Protein AF-A0A6A7VQ17-F1 (afdb_monomer)

Sequence (47 aa):
SLEDLLYSLVLDYPDAEILGHRDLPWVRKSCPCFDVKEWLKEIDFHL

Radius of gyration: 11.45 Å; Cα contacts (8 Å, |Δi|>4): 24; chains: 1; bounding box: 27×18×29 Å

InterPro domains:
  IPR036505 N-acetylmuramoyl-L-alanine amidase/PGRP domain superfamily [G3DSA:3.40.80.10] (1-46)
  IPR036505 N-acetylmuramoyl-L-alanine amidase/PGRP domain superfamily [SSF55846] (2-43)

pLDDT: mean 95.0, std 4.76, range [66.56, 97.75]

Mean predicted aligned error: 2.58 Å

Secondary structure (DSSP, 8-state):
-HHHHHHHHHHH-TTPPP--GGGSTT--S-TTSS-HHHHHHHTT---

Organism: NCBI:txid165179

Solvent-accessible surface area (backbone atoms only — not comparable to full-atom values): 3088 Å² total; per-residue (Å²): 106,74,66,60,51,50,57,56,48,41,73,78,37,74,87,64,82,90,74,37,66,36,73,41,97,86,42,84,56,65,45,77,72,63,60,51,73,59,49,39,60,75,70,65,69,77,132

Structure (mmCIF, N/CA/C/O backbone):
data_AF-A0A6A7VQ17-F1
#
_entry.id   AF-A0A6A7VQ17-F1
#
loop_
_atom_site.group_PDB
_atom_site.id
_atom_site.type_symbol
_atom_site.label_atom_id
_atom_site.label_alt_id
_atom_site.label_comp_id
_atom_site.label_asym_id
_atom_site.label_entity_id
_atom_site.label_seq_id
_atom_site.pdbx_PDB_ins_code
_atom_site.Cartn_x
_atom_site.Cartn_y
_atom_site.Cartn_z
_atom_site.occupancy
_atom_site.B_iso_or_equiv
_atom_site.auth_seq_id
_atom_site.auth_comp_id
_atom_site.auth_asym_id
_atom_site.auth_atom_id
_atom_site.pdbx_PDB_model_num
ATOM 1 N N . SER A 1 1 ? -3.429 10.207 6.180 1.00 91.19 1 SER A N 1
ATOM 2 C CA . SER A 1 1 ? -2.108 9.674 5.785 1.00 91.19 1 SER A CA 1
ATOM 3 C C . SER A 1 1 ? -2.303 8.720 4.603 1.00 91.19 1 SER A C 1
ATOM 5 O O . SER A 1 1 ? -3.413 8.664 4.081 1.00 91.19 1 SER A O 1
ATOM 7 N N . LEU A 1 2 ? -1.267 8.006 4.138 1.00 94.81 2 LEU A N 1
ATOM 8 C CA . LEU A 1 2 ? -1.455 6.922 3.158 1.00 94.81 2 LEU A CA 1
ATOM 9 C C . LEU A 1 2 ? -2.294 5.781 3.756 1.00 94.81 2 LEU A C 1
ATOM 11 O O . LEU A 1 2 ? -3.197 5.283 3.101 1.00 94.81 2 LEU A O 1
ATOM 15 N N . GLU A 1 3 ? -2.027 5.426 5.010 1.00 95.44 3 GLU A N 1
ATOM 16 C CA . GLU A 1 3 ? -2.755 4.398 5.758 1.00 95.44 3 GLU A CA 1
ATOM 17 C C . GLU A 1 3 ? -4.256 4.711 5.873 1.00 95.44 3 GLU A C 1
ATOM 19 O O . GLU A 1 3 ? -5.072 3.877 5.494 1.00 95.44 3 GLU A O 1
ATOM 24 N N . ASP A 1 4 ? -4.632 5.936 6.270 1.00 95.88 4 ASP A N 1
ATOM 25 C CA . ASP A 1 4 ? -6.051 6.330 6.379 1.00 95.88 4 ASP A CA 1
ATOM 26 C C . ASP A 1 4 ? -6.803 6.177 5.045 1.00 95.88 4 ASP A C 1
ATOM 28 O O . ASP A 1 4 ? -7.965 5.771 5.003 1.00 95.88 4 ASP A O 1
ATOM 32 N N . LEU A 1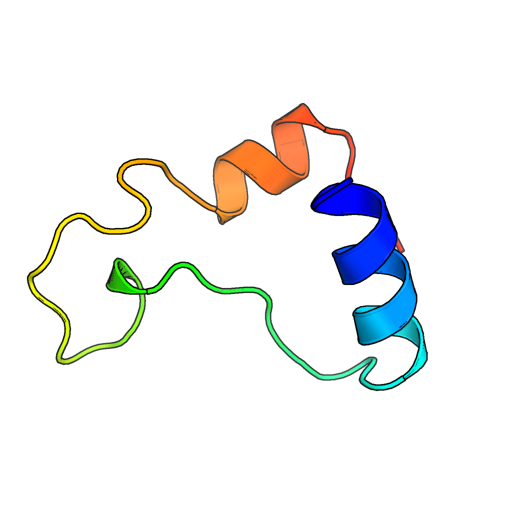 5 ? -6.132 6.506 3.935 1.00 96.88 5 LEU A N 1
ATOM 33 C CA . LEU A 1 5 ? -6.700 6.356 2.600 1.00 96.88 5 LEU A CA 1
ATOM 34 C C . LEU A 1 5 ? -6.904 4.877 2.262 1.00 96.88 5 LEU A C 1
ATOM 36 O O . LEU A 1 5 ? -7.966 4.514 1.759 1.00 96.88 5 LEU A O 1
ATOM 40 N N . LEU A 1 6 ? -5.923 4.023 2.560 1.00 96.56 6 LEU A N 1
ATOM 41 C CA . LEU A 1 6 ? -6.046 2.585 2.328 1.00 96.56 6 LEU A CA 1
ATOM 42 C C . LEU A 1 6 ? -7.194 1.982 3.143 1.00 96.56 6 LEU A C 1
ATOM 44 O O . LEU A 1 6 ? -7.976 1.227 2.573 1.00 96.56 6 LEU A O 1
ATOM 48 N N . TYR A 1 7 ? -7.373 2.376 4.408 1.00 95.81 7 TYR A N 1
ATOM 49 C CA . TYR A 1 7 ? -8.527 1.946 5.205 1.00 95.81 7 TYR A CA 1
ATOM 50 C C . TYR A 1 7 ? -9.858 2.296 4.535 1.00 95.81 7 TYR A C 1
ATOM 52 O O . TYR A 1 7 ? -10.713 1.426 4.392 1.00 95.81 7 TYR A O 1
ATOM 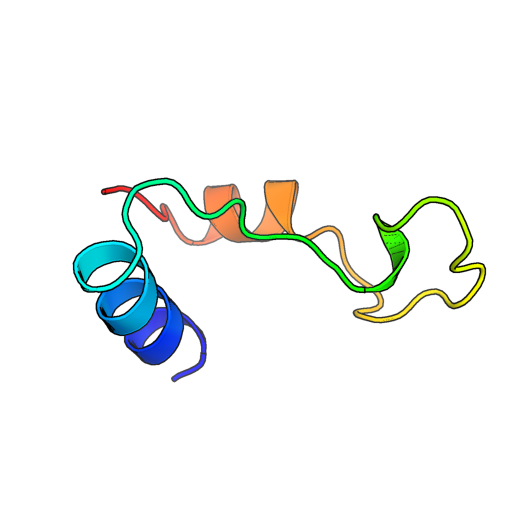60 N N . SER A 1 8 ? -10.031 3.539 4.066 1.00 96.25 8 SER A N 1
ATOM 61 C CA . SER A 1 8 ? -11.268 3.916 3.364 1.00 96.25 8 SER A CA 1
ATOM 62 C C . SER A 1 8 ? -11.492 3.104 2.086 1.00 96.25 8 SER A C 1
ATOM 64 O O . SER A 1 8 ? -12.603 2.655 1.825 1.00 96.25 8 SER A O 1
ATOM 66 N N . LEU A 1 9 ? -10.428 2.860 1.317 1.00 97.38 9 LEU A N 1
ATOM 67 C CA . LEU A 1 9 ? -10.536 2.176 0.036 1.00 97.38 9 LEU A CA 1
ATOM 68 C C . LEU A 1 9 ? -10.877 0.700 0.195 1.00 97.38 9 LEU A C 1
ATOM 70 O O . LEU A 1 9 ? -11.628 0.182 -0.621 1.00 97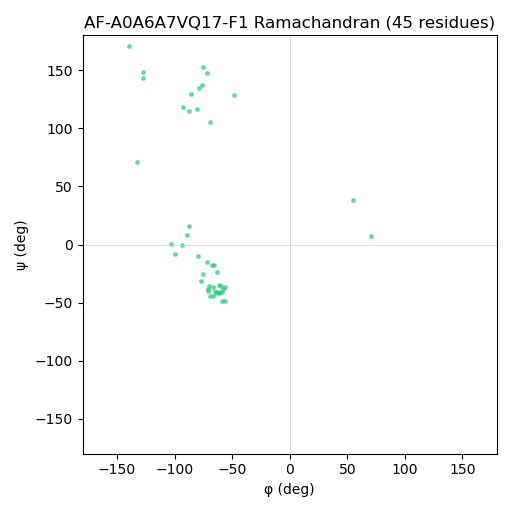.38 9 LEU A O 1
ATOM 74 N N . VAL A 1 10 ? -10.369 0.015 1.220 1.00 96.38 10 VAL A N 1
ATOM 75 C CA . VAL A 1 10 ? -10.709 -1.403 1.379 1.00 96.38 10 VAL A CA 1
ATOM 76 C C . VAL A 1 10 ? -12.128 -1.602 1.920 1.00 96.38 10 VAL A C 1
ATOM 78 O O . VAL A 1 10 ? -12.760 -2.604 1.601 1.00 96.38 10 VAL A O 1
ATOM 81 N N . LEU A 1 11 ? -12.689 -0.631 2.646 1.00 96.00 11 LEU A N 1
ATOM 82 C CA . LEU A 1 11 ? -14.118 -0.660 2.982 1.00 96.00 11 LEU A CA 1
ATOM 83 C C . LEU A 1 11 ? -15.002 -0.540 1.729 1.00 96.00 11 LEU A C 1
ATOM 85 O O . LEU A 1 11 ? -16.007 -1.241 1.621 1.00 96.00 11 LEU A O 1
ATOM 89 N N . ASP A 1 12 ? -14.613 0.315 0.781 1.00 97.75 12 ASP A N 1
ATOM 90 C CA . ASP A 1 12 ? -15.346 0.511 -0.476 1.00 97.75 12 ASP A CA 1
ATOM 91 C C . ASP A 1 12 ? -15.110 -0.633 -1.486 1.00 97.75 12 ASP A C 1
ATOM 93 O O . ASP A 1 12 ? -15.996 -0.963 -2.278 1.00 97.75 12 ASP A O 1
ATOM 97 N N . TYR A 1 13 ? -13.924 -1.250 -1.458 1.00 97.44 13 TYR A N 1
ATOM 98 C CA . TYR A 1 13 ? -13.476 -2.290 -2.390 1.00 97.44 13 TYR A CA 1
ATOM 99 C C . TYR A 1 13 ? -12.859 -3.488 -1.638 1.00 97.44 13 TYR A C 1
ATOM 101 O O . TYR A 1 13 ? -11.648 -3.709 -1.724 1.00 97.44 13 TYR A O 1
ATOM 109 N N . PRO A 1 14 ? -13.668 -4.296 -0.927 1.00 95.50 14 PRO A N 1
ATOM 110 C CA . PRO A 1 14 ? -13.171 -5.357 -0.041 1.00 95.50 14 PRO A CA 1
ATOM 111 C C . PRO A 1 14 ? -12.401 -6.474 -0.760 1.00 95.50 14 PRO A C 1
ATOM 113 O O . PRO A 1 14 ? -11.566 -7.135 -0.150 1.00 95.50 14 PRO A O 1
ATOM 116 N N . ASP A 1 15 ? -12.649 -6.667 -2.058 1.00 95.94 15 ASP A N 1
ATOM 117 C CA . ASP A 1 15 ? -12.001 -7.706 -2.868 1.00 95.94 15 ASP A CA 1
ATOM 118 C C . ASP A 1 15 ? -10.736 -7.213 -3.602 1.00 95.94 15 ASP A C 1
ATOM 120 O O . ASP A 1 15 ? -10.113 -7.971 -4.350 1.00 95.94 15 ASP A O 1
ATOM 124 N N . ALA A 1 16 ? -10.362 -5.936 -3.455 1.00 95.94 16 ALA A N 1
ATOM 125 C CA . ALA A 1 16 ? -9.204 -5.369 -4.142 1.00 95.94 16 ALA A CA 1
ATOM 126 C C . ALA A 1 16 ? -7.880 -5.753 -3.454 1.00 95.94 16 ALA A C 1
ATOM 128 O O . ALA A 1 16 ? -7.729 -5.623 -2.242 1.00 95.94 16 ALA A O 1
ATOM 129 N N . GLU A 1 17 ? -6.875 -6.160 -4.238 1.00 95.44 17 GLU A N 1
ATOM 130 C CA . GLU A 1 17 ? -5.517 -6.398 -3.727 1.00 95.44 17 GLU A CA 1
ATOM 131 C C . GLU A 1 17 ? -4.709 -5.089 -3.706 1.00 95.44 17 GLU A C 1
ATOM 133 O O . GLU A 1 17 ? -4.602 -4.387 -4.716 1.00 95.44 17 GLU A O 1
ATOM 138 N N . ILE A 1 18 ? -4.090 -4.778 -2.563 1.00 96.31 18 ILE A N 1
ATOM 139 C CA . ILE A 1 18 ? -3.137 -3.668 -2.449 1.00 96.31 18 ILE A CA 1
ATOM 140 C C . ILE A 1 18 ? -1.778 -4.131 -2.988 1.00 96.31 18 ILE A C 1
ATOM 142 O O . ILE A 1 18 ? -1.142 -5.026 -2.430 1.00 96.31 18 ILE A O 1
ATOM 146 N N . LEU A 1 19 ? -1.319 -3.491 -4.064 1.00 96.50 19 LEU A N 1
ATO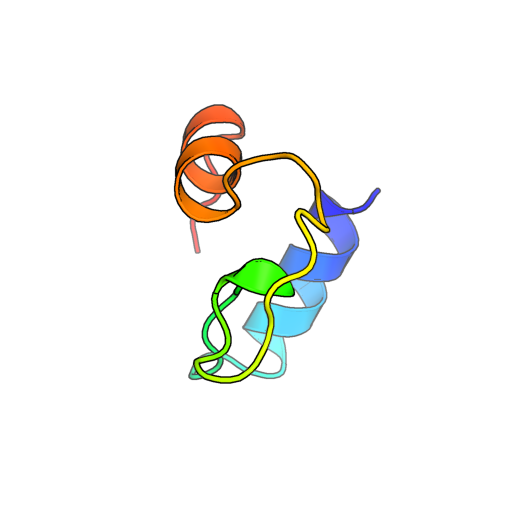M 147 C CA . LEU A 1 19 ? -0.074 -3.819 -4.761 1.00 96.50 19 LEU A CA 1
ATOM 148 C C . LEU A 1 19 ? 0.818 -2.587 -4.930 1.00 96.50 19 LEU A C 1
ATOM 150 O O . LEU A 1 19 ? 0.346 -1.465 -5.122 1.00 96.50 19 LEU A O 1
ATOM 154 N N . GLY A 1 20 ? 2.131 -2.804 -4.932 1.00 96.50 20 GLY A N 1
ATOM 155 C CA . GLY A 1 20 ? 3.095 -1.824 -5.409 1.00 96.50 20 GLY A CA 1
ATOM 156 C C . GLY A 1 20 ? 3.107 -1.748 -6.932 1.00 96.50 20 GLY A C 1
ATOM 157 O O . GLY A 1 20 ? 2.844 -2.722 -7.632 1.00 96.50 20 GLY A O 1
ATOM 158 N N . HIS A 1 21 ? 3.478 -0.590 -7.484 1.00 96.56 21 HIS A N 1
ATOM 159 C CA . HIS A 1 21 ? 3.541 -0.405 -8.938 1.00 96.56 21 HIS A CA 1
ATOM 160 C C . HIS A 1 21 ? 4.464 -1.434 -9.626 1.00 96.56 21 HIS A C 1
ATOM 162 O O . HIS A 1 21 ? 4.138 -1.911 -10.710 1.00 96.56 21 HIS A O 1
ATOM 168 N N . ARG A 1 22 ? 5.584 -1.808 -8.987 1.00 96.50 22 ARG A N 1
ATOM 169 C CA . ARG A 1 22 ? 6.531 -2.838 -9.453 1.00 96.50 22 ARG A CA 1
ATOM 170 C C . ARG A 1 22 ? 5.983 -4.265 -9.445 1.00 96.50 22 ARG A C 1
ATOM 172 O O . ARG A 1 22 ? 6.572 -5.116 -10.098 1.00 96.50 22 ARG A O 1
ATOM 179 N N . ASP A 1 23 ? 4.900 -4.528 -8.716 1.00 95.44 23 ASP A N 1
ATOM 180 C CA . ASP A 1 23 ? 4.353 -5.881 -8.564 1.00 95.44 23 ASP A CA 1
ATOM 181 C C . ASP A 1 23 ? 3.513 -6.291 -9.790 1.00 95.44 23 ASP A C 1
ATOM 183 O O . ASP A 1 23 ? 3.156 -7.456 -9.958 1.00 95.44 23 ASP A O 1
ATOM 187 N N . LEU A 1 24 ? 3.229 -5.345 -10.693 1.00 95.81 24 LEU A N 1
ATOM 188 C CA . LEU A 1 24 ? 2.550 -5.599 -11.960 1.00 95.81 24 LEU A CA 1
ATOM 189 C C . LEU A 1 24 ? 3.508 -6.242 -12.985 1.00 95.81 24 LEU A C 1
ATOM 191 O O . LEU A 1 24 ? 4.630 -5.762 -13.166 1.00 95.81 24 LEU A O 1
ATOM 195 N N . PRO A 1 25 ? 3.070 -7.261 -13.751 1.00 94.00 25 PRO A N 1
ATOM 196 C CA . PRO A 1 25 ? 3.974 -8.162 -14.480 1.00 94.00 25 PRO A CA 1
ATOM 197 C C . PRO A 1 25 ? 4.798 -7.510 -15.606 1.00 94.00 25 PRO A C 1
ATOM 199 O O . PRO A 1 25 ? 5.799 -8.070 -16.048 1.00 94.00 25 PRO A O 1
ATOM 202 N N . TRP A 1 26 ? 4.413 -6.324 -16.080 1.00 94.81 26 TRP A N 1
ATOM 203 C CA . TRP A 1 26 ? 5.137 -5.567 -17.112 1.00 94.81 26 TRP A CA 1
ATOM 204 C C . TRP A 1 26 ? 5.953 -4.390 -16.560 1.00 94.81 26 TRP A C 1
ATOM 206 O O . TRP A 1 26 ? 6.602 -3.674 -17.330 1.00 94.81 26 TRP A O 1
ATOM 216 N N . VAL A 1 27 ? 5.945 -4.157 -15.247 1.00 95.56 27 VAL A N 1
ATOM 217 C CA . VAL A 1 27 ? 6.619 -3.007 -14.646 1.00 95.56 27 VAL A CA 1
ATOM 218 C C . VAL A 1 27 ? 8.036 -3.378 -14.227 1.00 95.56 27 VAL A C 1
ATOM 220 O O . VAL A 1 27 ? 8.266 -4.217 -13.371 1.00 95.56 27 VAL A O 1
ATOM 223 N N . ARG A 1 28 ? 9.016 -2.692 -14.825 1.00 93.69 28 ARG A N 1
ATOM 224 C CA . ARG A 1 28 ? 10.445 -2.841 -14.486 1.00 93.69 28 ARG A CA 1
ATOM 225 C C . ARG A 1 28 ? 10.976 -1.747 -13.562 1.00 93.69 28 ARG A C 1
ATOM 227 O O . ARG A 1 28 ? 12.132 -1.793 -13.153 1.00 93.69 28 ARG A O 1
ATOM 234 N N . LYS A 1 29 ? 10.173 -0.712 -13.300 1.00 94.44 29 LYS A N 1
ATOM 235 C CA . LYS A 1 29 ? 10.565 0.389 -12.413 1.00 94.44 29 LYS A CA 1
ATOM 236 C C . LYS A 1 29 ? 10.565 -0.109 -10.972 1.00 94.44 29 LYS A C 1
ATOM 238 O O . LYS A 1 29 ? 9.714 -0.905 -10.604 1.00 94.44 29 LYS A O 1
ATOM 243 N N . SER A 1 30 ? 11.457 0.433 -10.149 1.00 95.50 30 SER A N 1
ATOM 244 C CA . SER A 1 30 ? 11.526 0.091 -8.726 1.00 95.50 30 SER A CA 1
ATOM 245 C C . SER A 1 30 ? 10.367 0.653 -7.903 1.00 95.50 30 SER A C 1
ATOM 247 O O . SER A 1 30 ? 10.187 0.201 -6.780 1.00 95.50 30 SER A O 1
ATOM 249 N N . CYS A 1 31 ? 9.602 1.618 -8.437 1.00 95.25 31 CYS A N 1
ATOM 250 C CA . CYS A 1 31 ? 8.462 2.267 -7.776 1.00 95.25 31 CYS A CA 1
ATOM 251 C C . CYS A 1 31 ? 7.500 1.226 -7.159 1.00 95.25 31 CYS A C 1
ATOM 253 O O . CYS A 1 31 ? 7.087 0.319 -7.875 1.00 95.25 31 CYS A O 1
ATOM 255 N N . PRO A 1 32 ? 7.118 1.332 -5.875 1.00 96.75 32 PRO A N 1
ATOM 256 C CA . PRO A 1 32 ? 7.276 2.492 -4.992 1.00 96.75 32 PRO A CA 1
ATOM 257 C C . PRO A 1 32 ? 8.617 2.556 -4.236 1.00 96.75 32 PRO A C 1
ATOM 259 O O . PRO A 1 32 ? 8.764 3.334 -3.306 1.00 96.75 32 PRO A O 1
ATOM 262 N N . CYS A 1 33 ? 9.620 1.789 -4.665 1.00 97.38 33 CYS A N 1
ATOM 263 C CA . CYS A 1 33 ? 10.970 1.686 -4.094 1.00 97.38 33 CYS A CA 1
ATOM 264 C C . CYS A 1 33 ? 11.044 0.984 -2.730 1.00 97.38 33 CYS A C 1
ATOM 266 O O . CYS A 1 33 ? 12.124 0.899 -2.157 1.00 97.38 33 CYS A O 1
ATOM 268 N N . PHE A 1 34 ? 9.939 0.407 -2.267 1.00 96.69 34 PHE A N 1
ATOM 269 C CA . PHE A 1 34 ? 9.868 -0.486 -1.114 1.00 96.69 34 PHE A CA 1
ATOM 270 C C . PHE A 1 34 ? 8.915 -1.647 -1.419 1.00 96.69 34 PHE A C 1
ATOM 272 O O . PHE A 1 34 ? 8.261 -1.663 -2.467 1.00 96.69 34 PHE A O 1
ATOM 279 N N . ASP A 1 35 ? 8.889 -2.643 -0.539 1.00 96.62 35 ASP A N 1
ATOM 280 C CA . ASP A 1 35 ? 7.965 -3.768 -0.640 1.00 96.62 35 ASP A CA 1
ATOM 281 C C . ASP A 1 35 ? 6.639 -3.441 0.046 1.00 96.62 35 ASP A C 1
ATOM 283 O O . ASP A 1 35 ? 6.604 -3.226 1.255 1.00 96.62 35 ASP A O 1
ATOM 287 N N . VAL A 1 36 ? 5.554 -3.371 -0.727 1.00 96.88 36 VAL A N 1
ATOM 288 C CA . VAL A 1 36 ? 4.238 -3.001 -0.189 1.00 96.88 36 VAL A CA 1
ATOM 289 C C . VAL A 1 36 ? 3.713 -4.065 0.769 1.00 96.88 36 VAL A C 1
ATOM 291 O O . VAL A 1 36 ? 3.116 -3.712 1.781 1.00 96.88 36 VAL A O 1
ATOM 294 N N . LYS A 1 37 ? 3.967 -5.353 0.505 1.00 95.06 37 LYS A N 1
ATOM 295 C CA . LYS A 1 37 ? 3.471 -6.445 1.352 1.00 95.06 37 LYS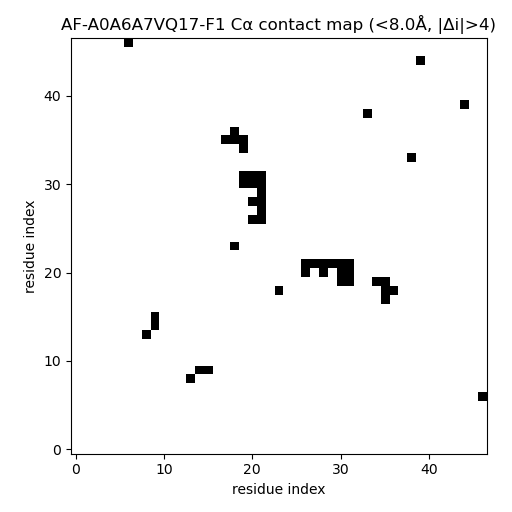 A CA 1
ATOM 296 C C . LYS A 1 37 ? 4.188 -6.478 2.696 1.00 95.06 37 LYS A C 1
ATOM 298 O O . LYS A 1 37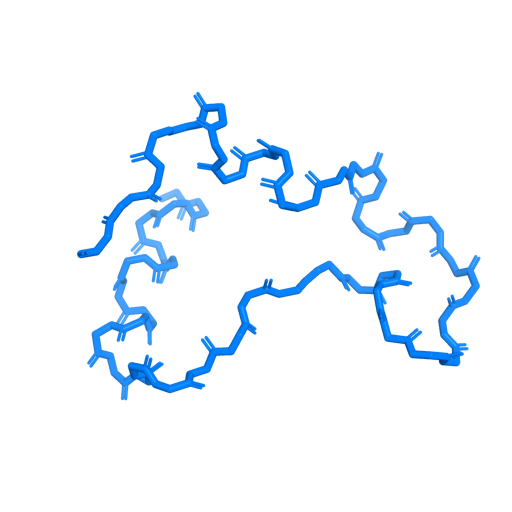 ? 3.541 -6.734 3.705 1.00 95.06 37 LYS A O 1
ATOM 303 N N . GLU A 1 38 ? 5.490 -6.203 2.725 1.00 97.19 38 GLU A N 1
ATOM 304 C CA . GLU A 1 38 ? 6.217 -6.047 3.991 1.00 97.19 38 GLU A CA 1
ATOM 305 C C . GLU A 1 38 ? 5.793 -4.779 4.734 1.00 97.19 38 GLU A C 1
ATOM 307 O O . GLU A 1 38 ? 5.484 -4.853 5.919 1.00 97.19 38 GLU A O 1
ATOM 312 N N . TRP A 1 39 ? 5.666 -3.645 4.041 1.00 97.00 39 TRP A N 1
ATOM 313 C CA . TRP A 1 39 ? 5.238 -2.393 4.671 1.00 97.00 39 TRP A CA 1
ATOM 314 C C . TRP A 1 39 ? 3.853 -2.497 5.328 1.00 97.00 39 TRP A C 1
ATOM 316 O O . TRP A 1 39 ? 3.679 -2.023 6.446 1.00 97.00 39 TRP A O 1
ATOM 326 N N . LEU A 1 40 ? 2.883 -3.168 4.690 1.00 96.69 40 LEU A N 1
ATOM 327 C CA . LEU A 1 40 ? 1.561 -3.405 5.286 1.00 96.69 40 LEU A CA 1
ATOM 328 C C . LEU A 1 40 ? 1.644 -4.204 6.599 1.00 96.69 40 LEU A C 1
ATOM 330 O O . LEU A 1 40 ? 0.888 -3.926 7.522 1.00 96.69 40 LEU A O 1
ATOM 334 N N . LYS A 1 41 ? 2.576 -5.161 6.716 1.00 96.31 41 LYS A N 1
ATOM 335 C CA . LYS A 1 41 ? 2.806 -5.891 7.975 1.00 96.31 41 LYS A CA 1
ATOM 336 C C . LYS A 1 41 ? 3.468 -5.009 9.032 1.00 96.31 41 LYS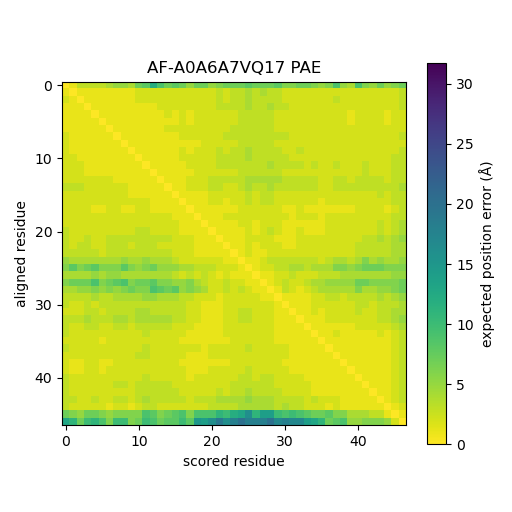 A C 1
ATOM 338 O O . LYS A 1 41 ? 3.119 -5.111 10.200 1.00 96.31 41 LYS A O 1
ATOM 343 N N . GLU A 1 42 ? 4.427 -4.168 8.639 1.00 96.81 42 GLU A N 1
ATOM 344 C CA . GLU A 1 42 ? 5.144 -3.271 9.560 1.00 96.81 42 GLU A 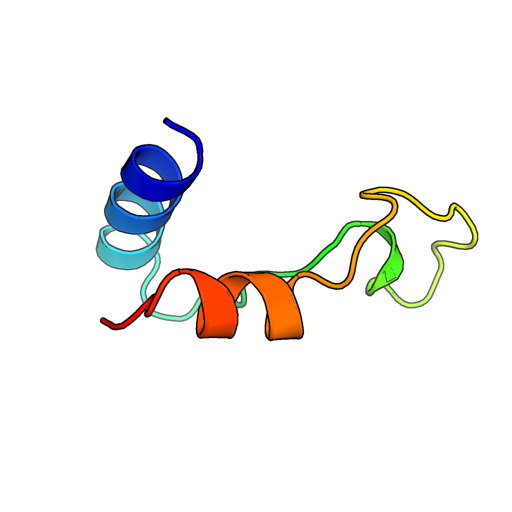CA 1
ATOM 345 C C . GLU A 1 42 ? 4.210 -2.276 10.254 1.00 96.81 42 GLU A C 1
ATOM 347 O O . GLU A 1 42 ? 4.429 -1.946 11.419 1.00 96.81 42 GLU A O 1
ATOM 352 N N . ILE A 1 43 ? 3.178 -1.811 9.547 1.00 95.38 43 ILE A N 1
ATOM 353 C CA . ILE A 1 43 ? 2.174 -0.893 10.096 1.00 95.38 43 ILE A CA 1
ATOM 354 C C . ILE A 1 43 ? 0.986 -1.614 10.751 1.00 95.38 43 ILE A C 1
ATOM 356 O O . ILE A 1 43 ? 0.012 -0.953 11.087 1.00 95.38 43 ILE A O 1
ATOM 360 N N . ASP A 1 44 ? 1.047 -2.941 10.921 1.00 94.75 44 ASP A N 1
ATOM 361 C CA . ASP A 1 44 ? -0.049 -3.749 11.481 1.00 94.75 44 ASP A CA 1
ATOM 362 C C . ASP A 1 44 ? -1.372 -3.554 10.710 1.00 94.75 44 ASP A C 1
ATOM 364 O O . ASP A 1 44 ? -2.454 -3.459 11.290 1.00 94.75 44 ASP A O 1
ATOM 368 N N . PHE A 1 45 ? -1.291 -3.437 9.375 1.00 95.00 45 PHE A N 1
ATOM 369 C CA . PHE A 1 45 ? -2.464 -3.196 8.539 1.00 95.00 45 PHE A CA 1
ATOM 370 C C . PHE A 1 45 ? -3.356 -4.439 8.526 1.00 95.00 45 PHE A C 1
ATOM 372 O O . PHE A 1 45 ? -3.070 -5.443 7.862 1.00 95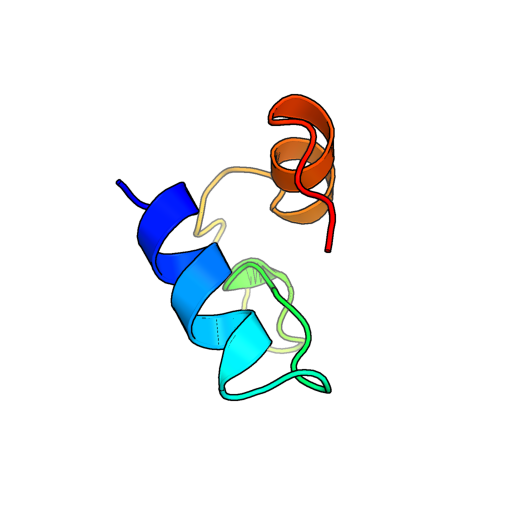.00 45 PHE A O 1
ATOM 379 N N . HIS A 1 46 ? -4.462 -4.349 9.253 1.00 82.44 46 HIS A N 1
ATOM 380 C CA . HIS A 1 46 ? -5.458 -5.397 9.393 1.00 82.44 46 HIS A CA 1
ATOM 381 C C . HIS A 1 46 ? -6.842 -4.843 9.068 1.00 82.44 46 HIS A C 1
ATOM 383 O O . HIS A 1 46 ? -7.156 -3.701 9.397 1.00 82.44 46 HIS A O 1
ATOM 389 N N . LEU A 1 47 ? -7.666 -5.670 8.428 1.00 66.56 47 LEU A N 1
ATOM 390 C CA . LEU A 1 47 ? -9.081 -5.404 8.173 1.00 66.56 47 LEU A CA 1
ATOM 391 C C . LEU A 1 47 ? -9.930 -6.439 8.896 1.00 66.56 47 LEU A C 1
ATOM 393 O O . LEU A 1 47 ? -9.551 -7.633 8.839 1.00 66.56 47 LEU A O 1
#

Foldseek 3Di:
DVLVVVVVVCVVVVPDDDAFPCVDPPDPDCPVVDGPVVVCVVVVPDD